Protein AF-A0A1Z3ML85-F1 (afdb_monomer_lite)

Secondary structure (DSSP, 8-state):
-PPEEEPTT-EEEEEEEEEEEEEEETTSS-EEEEEE--EEEESSHHHHHHHHHHHH-BTTB-EEEEEEEE-TT--GGGSTTGGG-TTEEEPP-

Structure (mmCIF, N/CA/C/O backbone):
data_AF-A0A1Z3ML85-F1
#
_entry.id   AF-A0A1Z3ML85-F1
#
loop_
_atom_site.group_PDB
_atom_site.id
_atom_site.type_symbol
_atom_site.label_atom_id
_atom_site.label_alt_id
_atom_site.label_comp_id
_atom_site.label_asym_id
_atom_site.label_entity_id
_atom_site.label_seq_id
_atom_site.pdbx_PDB_ins_code
_atom_site.Cartn_x
_atom_site.Cartn_y
_atom_site.Cartn_z
_atom_site.occupancy
_atom_site.B_iso_or_equiv
_atom_site.auth_seq_id
_atom_site.auth_comp_id
_atom_site.auth_asym_id
_atom_site.auth_atom_id
_atom_site.pdbx_PDB_model_num
ATOM 1 N N . MET A 1 1 ? 3.229 10.105 26.719 1.00 58.78 1 MET A N 1
ATOM 2 C CA . MET A 1 1 ? 3.160 10.055 25.240 1.00 58.78 1 MET A CA 1
ATOM 3 C C . MET A 1 1 ? 1.714 10.260 24.842 1.00 58.78 1 MET A C 1
ATOM 5 O O . MET A 1 1 ? 0.864 9.618 25.441 1.00 58.78 1 MET A O 1
ATOM 9 N N . THR A 1 2 ? 1.429 11.141 23.883 1.00 65.38 2 THR A N 1
ATOM 10 C CA . THR A 1 2 ? 0.067 11.299 23.351 1.00 65.38 2 THR A CA 1
ATOM 11 C C . THR A 1 2 ? -0.330 10.013 22.643 1.00 65.38 2 THR A C 1
ATOM 13 O O . THR A 1 2 ? 0.339 9.608 21.695 1.00 65.38 2 THR A O 1
ATOM 16 N N . LYS A 1 3 ? -1.395 9.364 23.110 1.00 72.50 3 LYS A N 1
ATOM 17 C CA . LYS A 1 3 ? -1.929 8.167 22.467 1.00 72.50 3 LYS A CA 1
ATOM 18 C C . LYS A 1 3 ? -2.627 8.583 21.170 1.00 72.50 3 LYS A C 1
ATOM 20 O O . LYS A 1 3 ? -3.394 9.542 21.146 1.00 72.50 3 LYS A O 1
ATOM 25 N N . LEU A 1 4 ? -2.324 7.897 20.080 1.00 78.31 4 LEU A N 1
ATOM 26 C CA . LEU A 1 4 ? -2.927 8.096 18.769 1.00 78.31 4 LEU A CA 1
ATOM 27 C C . LEU A 1 4 ? -3.956 7.001 18.509 1.00 78.31 4 LEU A C 1
ATOM 29 O O . LEU A 1 4 ? -3.764 5.842 18.895 1.00 78.31 4 LEU A O 1
ATOM 33 N N . SER A 1 5 ? -5.031 7.379 17.828 1.00 80.25 5 SER A N 1
ATOM 34 C CA . SER A 1 5 ? -6.029 6.462 17.291 1.00 80.25 5 SER A CA 1
ATOM 35 C C . SER A 1 5 ? -6.299 6.783 15.824 1.00 80.25 5 SER A C 1
ATOM 37 O O . SER A 1 5 ? -6.133 7.917 15.363 1.00 80.25 5 SER A O 1
ATOM 39 N N . LEU A 1 6 ? -6.704 5.761 15.074 1.00 81.56 6 LEU A N 1
ATOM 40 C CA . LEU A 1 6 ? -7.258 5.963 13.743 1.00 81.56 6 LEU A CA 1
ATOM 41 C C . LEU A 1 6 ? -8.665 6.552 13.874 1.00 81.56 6 LEU A C 1
ATOM 43 O O . LEU A 1 6 ? -9.420 6.175 14.773 1.00 81.56 6 LEU A O 1
ATOM 47 N N . LYS A 1 7 ? -9.015 7.467 12.969 1.00 83.88 7 LYS A N 1
ATOM 48 C CA . LYS A 1 7 ? -10.399 7.903 12.767 1.00 83.88 7 LYS A CA 1
ATOM 49 C C . LYS A 1 7 ? -11.281 6.693 12.479 1.00 83.88 7 LYS A C 1
ATOM 51 O O . LYS A 1 7 ? -10.835 5.715 11.878 1.00 83.88 7 LYS A O 1
ATOM 56 N N . GLU A 1 8 ? -12.545 6.789 12.871 1.00 83.25 8 GLU A N 1
ATOM 57 C CA . GLU A 1 8 ? -13.531 5.756 12.576 1.00 83.25 8 GLU A CA 1
ATOM 58 C C . GLU A 1 8 ? -13.561 5.440 11.072 1.00 83.25 8 GLU A C 1
ATOM 60 O O . GLU A 1 8 ? -13.471 6.332 10.224 1.00 83.25 8 GLU A O 1
ATOM 65 N N . GLY A 1 9 ? -13.614 4.147 10.750 1.00 86.12 9 GLY A N 1
ATOM 66 C CA . GLY A 1 9 ? -13.583 3.645 9.379 1.00 86.12 9 GLY A CA 1
ATOM 67 C C . GLY A 1 9 ? -12.195 3.571 8.733 1.00 86.12 9 GLY A C 1
ATOM 68 O O . GLY A 1 9 ? -12.087 2.961 7.676 1.00 86.12 9 GLY A O 1
ATOM 69 N N . PHE A 1 10 ? -11.133 4.128 9.332 1.00 88.94 10 PHE A N 1
ATOM 70 C CA . PHE A 1 10 ? -9.766 3.985 8.818 1.00 88.94 10 PHE A CA 1
ATOM 71 C C . PHE A 1 10 ? -9.061 2.754 9.391 1.00 88.94 10 PHE A C 1
ATOM 73 O O . PHE A 1 10 ? -9.134 2.460 10.582 1.00 88.94 10 PHE A O 1
ATOM 80 N N . CYS A 1 11 ? -8.301 2.083 8.530 1.00 90.06 11 CYS A N 1
ATOM 81 C CA . CYS A 1 11 ? -7.511 0.903 8.844 1.00 90.06 11 CYS A CA 1
ATOM 82 C C . CYS A 1 11 ? -6.103 1.020 8.254 1.00 90.06 11 CYS A C 1
ATOM 84 O O . CYS A 1 11 ? -5.875 1.763 7.298 1.00 90.06 11 CYS A O 1
ATOM 86 N N . ILE A 1 12 ? -5.166 0.236 8.789 1.00 90.75 12 ILE A N 1
ATOM 87 C CA . ILE A 1 12 ? -3.840 0.050 8.190 1.00 90.75 12 ILE A CA 1
ATOM 88 C C . ILE A 1 12 ? -3.908 -1.115 7.197 1.00 90.75 12 ILE A C 1
ATOM 90 O O . ILE A 1 12 ? -4.402 -2.196 7.526 1.00 90.75 12 ILE A O 1
ATOM 94 N N . TYR A 1 13 ? -3.362 -0.912 6.005 1.00 93.31 13 TYR A N 1
ATOM 95 C CA . TYR A 1 13 ? -3.161 -1.940 4.993 1.00 93.31 13 TYR A CA 1
ATOM 96 C C . TYR A 1 13 ? -1.666 -2.140 4.764 1.00 93.31 13 TYR A C 1
ATOM 98 O O . TYR A 1 13 ? -0.946 -1.173 4.514 1.00 93.31 13 TYR A O 1
ATOM 106 N N . PHE A 1 14 ? -1.202 -3.387 4.827 1.00 93.56 14 PHE A N 1
ATOM 107 C CA . PHE A 1 14 ? 0.111 -3.769 4.318 1.00 93.56 14 PHE A CA 1
ATOM 108 C C . PHE A 1 14 ? 0.003 -4.036 2.823 1.00 93.56 14 PHE A C 1
ATOM 110 O O . PHE A 1 14 ? -0.940 -4.693 2.378 1.00 93.56 14 PHE A O 1
ATOM 117 N N . ALA A 1 15 ? 0.972 -3.548 2.060 1.00 94.50 15 ALA A N 1
ATOM 118 C CA . ALA A 1 15 ? 1.030 -3.725 0.623 1.00 94.50 15 ALA A CA 1
ATOM 119 C C . ALA A 1 15 ? 2.314 -4.457 0.236 1.00 94.50 15 ALA A C 1
ATOM 121 O O . ALA A 1 15 ? 3.391 -4.128 0.724 1.00 94.50 15 ALA A O 1
ATOM 122 N N . GLN A 1 16 ? 2.210 -5.403 -0.689 1.00 96.00 16 GLN A N 1
ATOM 123 C CA . GLN A 1 16 ? 3.336 -5.861 -1.491 1.00 96.00 16 GLN A CA 1
ATOM 124 C C . GLN A 1 16 ? 3.222 -5.197 -2.861 1.00 96.00 16 GLN A C 1
ATOM 126 O O . GLN A 1 16 ? 2.258 -5.435 -3.587 1.00 96.00 16 GLN A O 1
ATOM 131 N N . VAL A 1 17 ? 4.194 -4.359 -3.214 1.00 95.25 17 VAL A N 1
ATOM 132 C CA . VAL A 1 17 ? 4.210 -3.632 -4.490 1.00 95.25 17 VAL A CA 1
ATOM 133 C C . VAL A 1 17 ? 5.301 -4.218 -5.365 1.00 95.25 17 VAL A C 1
ATOM 135 O O . VAL A 1 17 ? 6.472 -4.183 -4.986 1.00 95.25 17 VAL A O 1
ATOM 138 N N . LYS A 1 18 ? 4.918 -4.761 -6.522 1.00 95.94 18 LYS A N 1
ATOM 139 C CA . LYS A 1 18 ? 5.845 -5.306 -7.517 1.00 95.94 18 LYS A CA 1
ATOM 140 C C . LYS A 1 18 ? 5.993 -4.347 -8.686 1.00 95.94 18 LYS A C 1
ATOM 142 O O . LYS A 1 18 ? 4.995 -3.836 -9.201 1.00 95.94 18 LYS A O 1
ATOM 147 N N . PHE A 1 19 ? 7.230 -4.176 -9.129 1.00 95.00 19 PHE A N 1
ATOM 148 C CA . PHE A 1 19 ? 7.588 -3.359 -10.283 1.00 95.00 19 P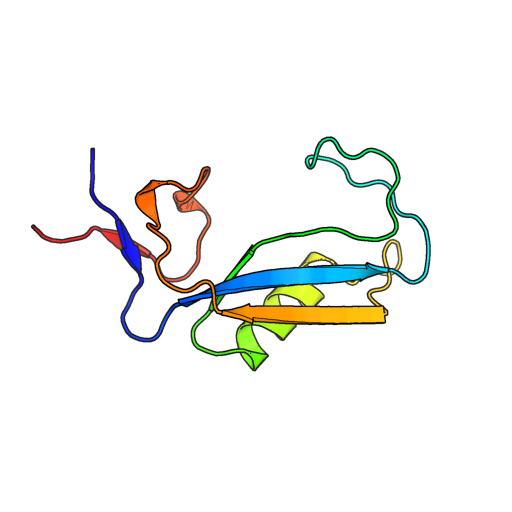HE A CA 1
ATOM 149 C C . PHE A 1 19 ? 7.900 -4.235 -11.496 1.00 95.00 19 PHE A C 1
ATOM 151 O O . PHE A 1 19 ? 8.235 -5.412 -11.350 1.00 95.00 19 PHE A O 1
ATOM 158 N N . ASP A 1 20 ? 7.783 -3.670 -12.695 1.00 94.62 20 ASP A N 1
ATOM 159 C CA . ASP A 1 20 ? 8.154 -4.360 -13.940 1.00 94.62 20 ASP A CA 1
ATOM 160 C C . ASP A 1 20 ? 9.667 -4.596 -14.074 1.00 94.62 20 ASP A C 1
ATOM 162 O O . ASP A 1 20 ? 10.097 -5.503 -14.785 1.00 94.62 20 ASP A O 1
ATOM 166 N N . ARG A 1 21 ? 10.471 -3.798 -13.367 1.00 92.25 21 ARG A N 1
ATOM 167 C CA . ARG A 1 21 ? 11.930 -3.860 -13.344 1.00 92.25 21 ARG A CA 1
ATOM 168 C C . ARG A 1 21 ? 12.480 -3.680 -11.937 1.00 92.25 21 ARG A C 1
ATOM 170 O O . ARG A 1 21 ? 11.791 -3.236 -11.022 1.00 92.25 21 ARG A O 1
ATOM 177 N N . THR A 1 22 ? 13.761 -3.981 -11.777 1.00 91.38 22 THR A N 1
ATOM 178 C CA . THR A 1 22 ? 14.496 -3.617 -10.568 1.00 91.38 22 THR A CA 1
ATOM 179 C C . THR A 1 22 ? 14.630 -2.097 -10.496 1.00 91.38 22 THR A C 1
ATOM 181 O O . THR A 1 22 ? 15.172 -1.473 -11.407 1.00 91.38 22 THR A O 1
ATOM 184 N N . ILE A 1 23 ? 14.143 -1.509 -9.409 1.00 88.19 23 ILE A N 1
ATOM 185 C CA . ILE A 1 23 ? 14.226 -0.081 -9.114 1.00 88.19 23 ILE A CA 1
ATOM 186 C C . ILE A 1 23 ? 15.216 0.167 -7.977 1.00 88.19 23 ILE A C 1
ATOM 188 O O . ILE A 1 23 ? 15.470 -0.715 -7.155 1.00 88.19 23 ILE A O 1
ATOM 192 N N . TYR A 1 24 ? 15.757 1.380 -7.902 1.00 83.00 24 TYR A N 1
ATOM 193 C CA . TYR A 1 24 ? 16.523 1.810 -6.737 1.00 83.00 24 TYR A CA 1
ATOM 194 C C . TYR A 1 24 ? 15.574 2.369 -5.671 1.00 83.00 24 TYR A C 1
ATOM 196 O O . TYR A 1 24 ? 14.883 3.360 -5.898 1.00 83.00 24 TYR A O 1
ATOM 204 N N . SER A 1 25 ? 15.515 1.729 -4.505 1.00 72.56 25 SER A N 1
ATOM 205 C CA . SER A 1 25 ? 14.626 2.114 -3.409 1.00 72.56 25 SER A CA 1
ATOM 206 C C . SER A 1 25 ? 15.348 3.040 -2.423 1.00 72.56 25 SER A C 1
ATOM 208 O O . SER A 1 25 ? 15.893 2.603 -1.406 1.00 72.56 25 SER A O 1
ATOM 210 N N . PHE A 1 26 ? 15.361 4.342 -2.726 1.00 59.47 26 PHE A N 1
ATOM 211 C CA . PHE A 1 26 ? 15.906 5.366 -1.826 1.00 59.47 26 PHE A CA 1
ATOM 212 C C . PHE A 1 26 ? 15.077 5.437 -0.528 1.00 59.47 26 PHE A C 1
ATOM 214 O O . PHE A 1 26 ? 13.850 5.500 -0.573 1.00 59.47 26 PHE A O 1
ATOM 221 N N . GLY A 1 27 ? 15.735 5.426 0.636 1.00 56.59 27 GLY A N 1
ATOM 222 C CA . GLY A 1 27 ? 15.088 5.608 1.946 1.00 56.59 27 GLY A CA 1
ATOM 223 C C . GLY A 1 27 ? 14.497 4.356 2.614 1.00 56.59 27 GLY A C 1
ATOM 224 O O . GLY A 1 27 ? 14.128 4.436 3.780 1.00 56.59 27 GLY A O 1
ATOM 225 N N . SER A 1 28 ? 14.447 3.197 1.943 1.00 62.56 28 SER A N 1
ATOM 226 C CA . SER A 1 28 ? 14.033 1.916 2.561 1.00 62.56 28 SER A CA 1
ATOM 227 C C . SER A 1 28 ? 15.204 1.059 3.062 1.00 62.56 28 SER A C 1
ATOM 229 O O . SER A 1 28 ? 14.990 0.066 3.752 1.00 62.56 28 SER A O 1
ATOM 231 N N . GLY A 1 29 ? 16.440 1.415 2.692 1.00 63.78 29 GLY A N 1
ATOM 232 C CA . GLY A 1 29 ? 17.650 0.649 3.013 1.00 63.78 29 GLY A CA 1
ATOM 233 C C . GLY A 1 29 ? 17.853 -0.612 2.163 1.00 63.78 29 GLY A C 1
ATOM 234 O O . GLY A 1 29 ? 18.801 -1.350 2.402 1.00 63.78 29 GLY A O 1
ATOM 235 N N . LEU A 1 30 ? 16.995 -0.861 1.166 1.00 72.50 30 LEU A N 1
ATOM 236 C CA . LEU A 1 30 ? 17.011 -2.100 0.377 1.00 72.50 30 LEU A CA 1
ATOM 237 C C . LEU A 1 30 ? 17.899 -2.048 -0.876 1.00 72.50 30 LEU A C 1
ATOM 239 O O . LEU A 1 30 ? 18.091 -3.069 -1.529 1.00 72.50 30 LEU A O 1
ATOM 243 N N . GLY A 1 31 ? 18.430 -0.878 -1.242 1.00 83.38 31 GLY A N 1
ATOM 244 C CA . GLY A 1 31 ? 19.199 -0.717 -2.476 1.00 83.38 31 GLY A CA 1
ATOM 245 C C . GLY A 1 31 ? 18.342 -0.995 -3.715 1.00 83.38 31 GLY A C 1
ATOM 246 O O . GLY A 1 31 ? 17.300 -0.366 -3.903 1.00 83.38 31 GLY A O 1
ATOM 247 N N . TYR A 1 32 ? 18.783 -1.916 -4.570 1.00 88.94 32 TYR A N 1
ATOM 248 C CA . TYR A 1 32 ? 18.059 -2.311 -5.779 1.00 88.94 32 TYR A CA 1
ATOM 249 C C . TYR A 1 32 ? 17.072 -3.446 -5.493 1.00 88.94 32 TYR A C 1
ATOM 251 O O . TYR A 1 32 ? 17.457 -4.498 -4.991 1.00 88.94 32 TYR A O 1
ATOM 259 N N . THR A 1 33 ? 15.803 -3.258 -5.848 1.00 91.69 33 THR A N 1
ATOM 260 C CA . THR A 1 33 ? 14.745 -4.250 -5.615 1.00 91.69 33 THR A CA 1
ATOM 261 C C . THR A 1 33 ? 13.663 -4.195 -6.691 1.00 91.69 33 THR A C 1
ATOM 263 O O . THR A 1 33 ? 13.405 -3.147 -7.271 1.00 91.69 33 THR A O 1
ATOM 266 N N . SER A 1 34 ? 12.993 -5.316 -6.947 1.00 92.50 34 SER A N 1
ATOM 267 C CA . SER A 1 34 ? 11.780 -5.386 -7.778 1.00 92.50 34 SER A CA 1
ATOM 268 C C . SER A 1 34 ? 10.492 -5.413 -6.948 1.00 92.50 34 SER A C 1
ATOM 270 O O . SER A 1 34 ? 9.392 -5.457 -7.500 1.00 92.50 34 SER A O 1
ATOM 272 N N . THR A 1 35 ? 10.596 -5.436 -5.614 1.00 93.00 35 THR A N 1
ATOM 273 C CA . THR A 1 35 ? 9.447 -5.504 -4.702 1.00 93.00 35 THR A CA 1
ATOM 274 C C . THR A 1 35 ? 9.698 -4.704 -3.426 1.00 93.00 35 THR A C 1
ATOM 276 O O . THR A 1 35 ? 10.770 -4.794 -2.827 1.00 93.00 35 THR A O 1
ATOM 279 N N . ILE A 1 36 ? 8.694 -3.952 -2.977 1.00 91.88 36 ILE A N 1
ATOM 280 C CA . ILE A 1 36 ? 8.707 -3.247 -1.686 1.00 91.88 36 ILE A CA 1
ATOM 281 C C . ILE A 1 36 ? 7.477 -3.612 -0.850 1.00 91.88 36 ILE A C 1
ATOM 283 O O . ILE A 1 36 ? 6.459 -4.049 -1.390 1.00 91.88 36 ILE A O 1
ATOM 287 N N . TYR A 1 37 ? 7.578 -3.396 0.464 1.00 91.31 37 TYR A N 1
ATOM 288 C CA . TYR A 1 37 ? 6.551 -3.774 1.443 1.00 91.31 37 TYR A CA 1
ATOM 289 C C . TYR A 1 37 ? 6.066 -2.580 2.287 1.00 91.31 37 TYR A C 1
ATOM 291 O O . TYR A 1 37 ? 6.321 -2.533 3.493 1.00 91.31 37 TYR A O 1
ATOM 299 N N . PRO A 1 38 ? 5.443 -1.554 1.679 1.00 88.94 38 PRO A N 1
ATOM 300 C CA . PRO A 1 38 ? 4.946 -0.406 2.420 1.00 88.94 38 PRO A CA 1
ATOM 301 C C . PRO A 1 38 ? 3.650 -0.734 3.168 1.00 88.94 38 PRO A C 1
ATOM 303 O O . PRO A 1 38 ? 2.984 -1.740 2.925 1.00 88.94 38 PRO A O 1
ATOM 306 N N . TYR A 1 39 ? 3.256 0.173 4.053 1.00 89.44 39 TYR A N 1
ATOM 307 C CA . TYR A 1 39 ? 1.918 0.204 4.626 1.00 89.44 39 TYR A CA 1
ATOM 308 C C . TYR A 1 39 ? 1.252 1.549 4.322 1.00 89.44 39 TYR A C 1
ATOM 310 O O . TYR A 1 39 ? 1.926 2.542 4.034 1.00 89.44 39 TYR A O 1
ATOM 318 N N . VAL A 1 40 ? -0.077 1.583 4.383 1.00 89.44 40 VAL A N 1
ATOM 319 C CA . VAL A 1 40 ? -0.879 2.794 4.181 1.00 89.44 40 VAL A CA 1
ATOM 320 C C . VAL A 1 40 ? -2.104 2.785 5.088 1.00 89.44 40 VAL A C 1
ATOM 322 O O . VAL A 1 40 ? -2.651 1.729 5.395 1.00 89.44 40 VAL A O 1
ATOM 325 N N . VAL A 1 41 ? -2.541 3.967 5.515 1.00 90.38 41 VAL A N 1
ATOM 326 C CA . VAL A 1 41 ? -3.787 4.154 6.262 1.00 90.38 41 VAL A CA 1
ATOM 327 C C . VAL A 1 41 ? -4.880 4.597 5.291 1.00 90.38 41 VAL A C 1
ATOM 329 O O . VAL A 1 41 ? -4.717 5.595 4.590 1.00 90.38 41 VAL A O 1
ATOM 332 N N . ALA A 1 42 ? -5.986 3.857 5.225 1.00 91.62 42 ALA A N 1
ATOM 333 C CA . ALA A 1 42 ? -7.103 4.146 4.327 1.00 91.62 42 ALA A CA 1
ATOM 334 C C . ALA A 1 42 ? -8.427 3.625 4.897 1.00 91.62 42 ALA A C 1
ATOM 336 O O . ALA A 1 42 ? -8.439 2.747 5.756 1.00 91.62 42 ALA A O 1
ATOM 337 N N . ASN A 1 43 ? -9.548 4.142 4.398 1.00 92.25 43 ASN A N 1
ATOM 338 C CA . ASN A 1 4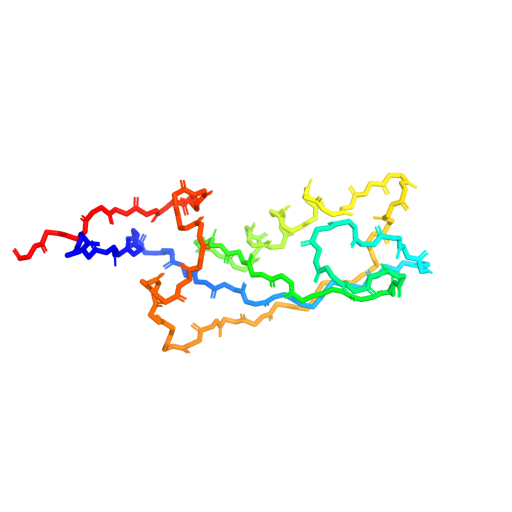3 ? -10.888 3.709 4.803 1.00 92.25 43 ASN A CA 1
ATOM 339 C C . ASN A 1 43 ? -11.491 2.601 3.919 1.00 92.25 43 ASN A C 1
ATOM 341 O O . ASN A 1 43 ? -12.595 2.133 4.176 1.00 92.25 43 ASN A O 1
ATOM 345 N N . SER A 1 44 ? -10.774 2.165 2.882 1.00 94.62 44 SER A N 1
ATOM 346 C CA . SER A 1 44 ? -11.146 1.026 2.041 1.00 94.62 44 SER A CA 1
ATOM 347 C C . SER A 1 44 ? -9.920 0.449 1.333 1.00 94.62 44 SER A C 1
ATOM 349 O O . SER A 1 44 ? -8.904 1.135 1.182 1.00 94.62 44 SER A O 1
ATOM 351 N N . THR A 1 45 ? -10.025 -0.800 0.873 1.00 95.06 45 THR A N 1
ATOM 352 C CA . THR A 1 45 ? -8.986 -1.457 0.064 1.00 95.06 45 THR A CA 1
ATOM 353 C C . THR A 1 45 ? -8.725 -0.694 -1.236 1.00 95.06 45 THR A C 1
ATOM 355 O O . THR A 1 45 ? -7.571 -0.429 -1.557 1.00 95.06 45 THR A O 1
ATOM 358 N N . ASP A 1 46 ? -9.773 -0.244 -1.933 1.00 96.19 46 ASP A N 1
ATOM 359 C CA . ASP A 1 46 ? -9.633 0.525 -3.180 1.00 96.19 46 ASP A CA 1
ATOM 360 C C . ASP A 1 46 ? -8.876 1.834 -2.950 1.00 96.19 46 ASP A C 1
ATOM 362 O O . ASP A 1 46 ? -8.000 2.216 -3.729 1.00 96.19 46 ASP A O 1
ATOM 366 N N . LYS A 1 47 ? -9.173 2.525 -1.840 1.00 95.19 47 LYS A N 1
ATOM 367 C CA . LYS A 1 47 ? -8.473 3.761 -1.499 1.00 95.19 47 LYS A CA 1
ATOM 368 C C . LYS A 1 47 ? -7.018 3.491 -1.125 1.00 95.19 47 LYS A C 1
ATOM 370 O O . LYS A 1 47 ? -6.152 4.277 -1.505 1.00 95.19 47 LYS A O 1
ATOM 375 N N . ALA A 1 48 ? -6.742 2.393 -0.422 1.00 95.00 48 ALA A N 1
ATOM 376 C CA . ALA A 1 48 ? -5.380 1.959 -0.136 1.00 95.00 48 ALA A CA 1
ATOM 377 C C . ALA A 1 48 ? -4.600 1.693 -1.432 1.00 95.00 48 ALA A C 1
ATOM 379 O O . ALA A 1 48 ? -3.488 2.199 -1.573 1.00 95.00 48 ALA A O 1
ATOM 380 N N . GLU A 1 49 ? -5.184 0.984 -2.405 1.00 96.62 49 GLU A N 1
ATOM 381 C CA . GLU A 1 49 ? -4.522 0.717 -3.687 1.00 96.62 49 GLU A CA 1
ATOM 382 C C . GLU A 1 49 ? -4.227 2.017 -4.439 1.00 96.62 49 GLU A C 1
ATOM 384 O O . GLU A 1 49 ? -3.096 2.228 -4.875 1.00 96.62 49 GLU A O 1
ATOM 389 N N . GLN A 1 50 ? -5.205 2.924 -4.529 1.00 96.19 50 GLN A N 1
ATOM 390 C CA . GLN A 1 50 ? -5.022 4.234 -5.161 1.00 96.19 50 GLN A CA 1
ATOM 391 C C . GLN A 1 50 ? -3.879 5.030 -4.524 1.00 96.19 50 GLN A C 1
ATOM 393 O O . GLN A 1 50 ? -3.066 5.609 -5.241 1.00 96.19 50 GLN A O 1
ATOM 398 N N . LEU A 1 51 ? -3.799 5.060 -3.190 1.00 94.19 51 LEU A N 1
ATOM 399 C CA . LEU A 1 51 ? -2.743 5.776 -2.470 1.00 94.19 51 LEU A CA 1
ATOM 400 C C . LEU A 1 51 ? -1.363 5.149 -2.707 1.00 94.19 51 LEU A C 1
ATOM 402 O O . LEU A 1 51 ? -0.385 5.874 -2.877 1.00 94.19 51 LEU A O 1
ATOM 406 N N . ILE A 1 52 ? -1.279 3.816 -2.752 1.00 93.69 52 ILE A N 1
ATOM 407 C CA . ILE A 1 52 ? -0.036 3.103 -3.065 1.00 93.69 52 ILE A CA 1
ATOM 408 C C . ILE A 1 52 ? 0.390 3.369 -4.514 1.00 93.69 52 ILE A C 1
ATOM 410 O O . ILE A 1 52 ? 1.547 3.719 -4.739 1.00 93.69 52 ILE A O 1
ATOM 414 N N . ARG A 1 53 ? -0.526 3.276 -5.488 1.00 95.12 53 ARG A N 1
ATOM 415 C CA . ARG A 1 53 ? -0.227 3.597 -6.895 1.00 95.12 53 ARG A CA 1
ATOM 416 C C . ARG A 1 53 ? 0.240 5.033 -7.051 1.00 95.12 53 ARG A C 1
ATOM 418 O O . ARG A 1 53 ? 1.301 5.250 -7.612 1.00 95.12 53 ARG A O 1
ATOM 425 N N . ALA A 1 54 ? -0.484 5.995 -6.484 1.00 93.38 54 ALA A N 1
ATOM 426 C CA . ALA A 1 54 ? -0.121 7.409 -6.569 1.00 93.38 54 ALA A CA 1
ATOM 427 C C . ALA A 1 54 ? 1.274 7.713 -5.996 1.00 93.38 54 ALA A C 1
ATOM 429 O O . ALA A 1 54 ? 1.909 8.678 -6.410 1.00 93.38 54 ALA A O 1
ATOM 430 N N . LYS A 1 55 ? 1.747 6.908 -5.036 1.00 90.38 55 LYS A N 1
ATOM 431 C CA . LYS A 1 55 ? 3.056 7.089 -4.403 1.00 90.38 55 LYS A CA 1
ATOM 432 C C . LYS A 1 55 ? 4.204 6.421 -5.161 1.00 90.38 55 LYS A C 1
ATOM 434 O O . LYS A 1 55 ? 5.315 6.940 -5.116 1.00 90.38 55 LYS A O 1
ATOM 439 N N . TYR A 1 56 ? 3.967 5.261 -5.773 1.00 91.12 56 TYR A N 1
ATOM 440 C CA . TYR A 1 56 ? 5.042 4.409 -6.294 1.00 91.12 56 TYR A CA 1
ATOM 441 C C . TYR A 1 56 ? 5.008 4.187 -7.803 1.00 91.12 56 TYR A C 1
ATOM 443 O O . TYR A 1 56 ? 6.030 3.791 -8.352 1.00 91.12 56 TYR A O 1
ATOM 451 N N . ASP A 1 57 ? 3.873 4.404 -8.464 1.00 93.19 57 ASP A N 1
ATOM 452 C CA . ASP A 1 57 ? 3.747 4.223 -9.907 1.00 93.19 57 ASP A CA 1
ATOM 453 C C . ASP A 1 57 ? 4.177 5.507 -10.625 1.00 93.19 57 ASP A C 1
ATOM 455 O O . ASP A 1 57 ? 3.503 6.536 -10.553 1.00 93.19 57 ASP A O 1
ATOM 459 N N . SER A 1 58 ? 5.333 5.458 -11.283 1.00 90.44 58 SER A N 1
ATOM 460 C CA . SER A 1 58 ? 5.902 6.574 -12.045 1.00 90.44 58 SER A CA 1
ATOM 461 C C . SER A 1 58 ? 6.592 6.063 -13.317 1.00 90.44 58 SER A C 1
ATOM 463 O O . SER A 1 58 ? 6.824 4.857 -13.447 1.00 90.44 58 SER A O 1
ATOM 465 N N . PRO A 1 59 ? 6.969 6.946 -14.264 1.00 89.25 59 PRO A N 1
ATOM 466 C CA . PRO A 1 59 ? 7.755 6.551 -15.436 1.00 89.25 59 PRO A CA 1
ATOM 467 C C . PRO A 1 59 ? 9.063 5.815 -15.089 1.00 89.25 59 PRO A C 1
ATOM 469 O O . PRO A 1 59 ? 9.544 4.982 -15.857 1.00 89.25 59 PRO A O 1
ATOM 472 N N . GLU A 1 60 ? 9.643 6.101 -13.923 1.00 86.75 60 GLU A N 1
ATOM 473 C CA . GLU A 1 60 ? 10.872 5.491 -13.423 1.00 86.75 60 GLU A CA 1
ATOM 474 C C . GLU A 1 60 ? 10.628 4.173 -12.666 1.00 86.75 60 GLU A C 1
ATOM 476 O O . GLU A 1 60 ? 11.529 3.327 -12.610 1.00 86.75 60 GLU A O 1
ATOM 481 N N . SER A 1 61 ? 9.430 3.965 -12.121 1.00 88.56 61 SER A N 1
ATOM 482 C CA . SER A 1 61 ? 9.055 2.784 -11.339 1.00 88.56 61 SER A CA 1
ATOM 483 C C . SER A 1 61 ? 7.625 2.342 -11.644 1.00 88.56 61 SER A C 1
ATOM 485 O O . SER A 1 61 ? 6.698 2.605 -10.882 1.00 88.56 61 SER A O 1
ATOM 487 N N . ARG A 1 62 ? 7.431 1.633 -12.758 1.00 94.25 62 ARG A N 1
ATOM 488 C CA . ARG A 1 62 ? 6.104 1.157 -13.157 1.00 94.25 62 ARG A CA 1
ATOM 489 C C . ARG A 1 62 ? 5.624 0.026 -12.247 1.00 94.25 62 ARG A C 1
ATOM 491 O O . ARG A 1 62 ? 6.261 -1.026 -12.157 1.00 94.25 62 ARG A O 1
ATOM 498 N N . VAL A 1 63 ? 4.466 0.208 -11.618 1.00 95.06 63 VAL A N 1
ATOM 499 C CA . VAL A 1 63 ? 3.857 -0.787 -10.724 1.00 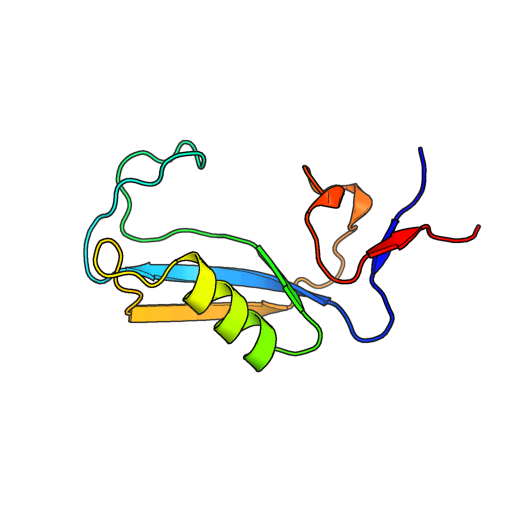95.06 63 VAL A CA 1
ATOM 500 C C . VAL A 1 63 ? 3.013 -1.781 -11.519 1.00 95.06 63 VAL A C 1
ATOM 502 O O . VAL A 1 63 ? 1.999 -1.428 -12.120 1.00 95.06 63 VAL A O 1
ATOM 505 N N . VAL A 1 64 ? 3.378 -3.064 -11.470 1.00 96.81 64 VAL A N 1
ATOM 506 C CA . VAL A 1 64 ? 2.646 -4.135 -12.177 1.00 96.81 64 VAL A CA 1
ATOM 507 C C . VAL A 1 64 ? 1.610 -4.824 -11.306 1.00 96.81 64 VAL A C 1
ATOM 509 O O . VAL A 1 64 ? 0.600 -5.306 -11.814 1.00 96.81 64 VAL A O 1
ATOM 512 N N . ARG A 1 65 ? 1.845 -4.887 -9.994 1.00 97.12 65 ARG A N 1
ATOM 513 C CA . ARG A 1 65 ? 0.952 -5.579 -9.064 1.00 97.12 65 ARG A CA 1
ATOM 514 C C . ARG A 1 65 ? 1.034 -4.970 -7.676 1.00 97.12 65 ARG A C 1
ATOM 516 O O . ARG A 1 65 ? 2.123 -4.654 -7.200 1.00 97.12 65 ARG A O 1
ATOM 523 N N . ILE A 1 66 ? -0.126 -4.858 -7.040 1.00 97.62 66 ILE A N 1
ATOM 524 C CA . ILE A 1 66 ? -0.265 -4.496 -5.635 1.00 97.62 66 ILE A CA 1
ATOM 525 C C . ILE A 1 66 ? -1.114 -5.576 -4.981 1.00 97.62 66 ILE A C 1
ATOM 527 O O . ILE A 1 66 ? -2.250 -5.796 -5.386 1.00 97.62 66 ILE A O 1
ATOM 531 N N . ASP A 1 67 ? -0.557 -6.243 -3.979 1.00 97.56 67 ASP A N 1
ATOM 532 C CA . ASP A 1 67 ? -1.305 -7.14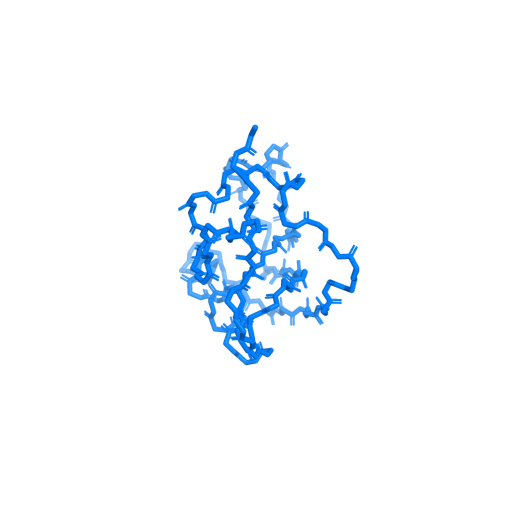9 -3.116 1.00 97.56 67 ASP A CA 1
ATOM 533 C C . ASP A 1 67 ? -1.498 -6.468 -1.761 1.00 97.56 67 ASP A C 1
ATOM 535 O O . ASP A 1 67 ? -0.524 -6.140 -1.081 1.00 97.56 67 ASP A O 1
ATOM 539 N N . LEU A 1 68 ? -2.753 -6.226 -1.380 1.00 96.75 68 LEU A N 1
ATOM 540 C CA . LEU A 1 68 ? -3.106 -5.585 -0.115 1.00 96.75 68 LEU A CA 1
ATOM 541 C C . LEU A 1 68 ? -3.597 -6.612 0.897 1.00 96.75 68 LEU A C 1
ATOM 543 O O . LEU A 1 68 ? -4.390 -7.497 0.583 1.00 96.75 68 LEU A O 1
ATOM 547 N N . SER A 1 69 ? -3.185 -6.435 2.146 1.00 95.44 69 SER A N 1
ATOM 548 C CA . SER A 1 69 ? -3.739 -7.160 3.282 1.00 95.44 69 SER A CA 1
ATOM 549 C C . SER A 1 69 ? -4.096 -6.194 4.402 1.00 95.44 69 SER A C 1
ATOM 551 O O . SER A 1 69 ? -3.339 -5.283 4.739 1.00 95.44 69 SER A O 1
ATOM 553 N N . LEU A 1 70 ? -5.280 -6.389 4.979 1.00 92.88 70 LEU A N 1
ATOM 554 C CA . LEU A 1 70 ? -5.709 -5.637 6.149 1.00 92.88 70 LEU A CA 1
ATOM 555 C C . LEU A 1 70 ? -4.843 -6.042 7.344 1.00 92.88 70 LEU A C 1
ATOM 557 O O . LEU A 1 70 ? -4.815 -7.214 7.732 1.00 92.88 70 LEU A O 1
ATOM 561 N N . ALA A 1 71 ? -4.175 -5.071 7.955 1.00 89.19 71 ALA A N 1
ATOM 562 C CA . ALA A 1 71 ? -3.316 -5.307 9.098 1.00 89.19 71 ALA A CA 1
ATOM 563 C C . ALA A 1 71 ? -4.164 -5.444 10.372 1.00 89.19 71 ALA A C 1
ATOM 565 O O . ALA A 1 71 ? -4.475 -4.472 11.063 1.00 89.19 71 ALA A O 1
ATOM 566 N N . ARG A 1 72 ? -4.584 -6.676 10.672 1.00 82.31 72 ARG A N 1
ATOM 567 C CA . ARG A 1 72 ? -5.374 -6.975 11.872 1.00 82.31 72 ARG A CA 1
ATOM 568 C C . ARG A 1 72 ? -4.501 -6.794 13.120 1.00 82.31 72 ARG A C 1
ATOM 570 O O . ARG A 1 72 ? -3.338 -7.195 13.131 1.00 82.31 72 ARG A O 1
ATOM 577 N N . ASN A 1 73 ? -5.076 -6.207 14.170 1.00 80.38 73 ASN A N 1
ATOM 578 C CA . ASN A 1 73 ? -4.462 -6.072 15.499 1.00 80.38 73 ASN A CA 1
ATOM 579 C C . ASN A 1 73 ? -3.168 -5.239 15.554 1.00 80.38 73 ASN A C 1
ATOM 581 O O . ASN A 1 73 ? -2.285 -5.520 16.361 1.00 80.38 73 ASN A O 1
ATOM 585 N N . GLN A 1 74 ? -3.039 -4.216 14.709 1.00 82.25 74 GLN A N 1
ATOM 586 C CA . GLN A 1 74 ? -1.896 -3.305 14.773 1.00 82.25 74 GLN A CA 1
ATOM 587 C C . GLN A 1 74 ? -2.140 -2.148 15.743 1.00 82.25 74 GLN A C 1
ATOM 589 O O . GLN A 1 74 ? -3.190 -1.506 15.716 1.00 82.25 74 GLN A O 1
ATOM 594 N N . ASN A 1 75 ? -1.138 -1.848 16.571 1.00 81.69 75 ASN A N 1
ATOM 595 C CA . ASN A 1 75 ? -1.118 -0.643 17.390 1.00 81.69 75 ASN A CA 1
ATOM 596 C C . ASN A 1 75 ? -0.457 0.496 16.607 1.00 81.69 75 ASN A C 1
ATOM 598 O O . ASN A 1 75 ? 0.752 0.483 16.389 1.00 81.69 75 ASN A O 1
ATOM 602 N N . ILE A 1 76 ? -1.239 1.509 16.227 1.00 79.44 76 ILE A N 1
ATOM 603 C CA . ILE A 1 76 ? -0.752 2.662 15.456 1.00 79.44 76 ILE A CA 1
ATOM 604 C C . ILE A 1 76 ? 0.391 3.418 16.153 1.00 79.44 76 ILE A C 1
ATOM 606 O O . ILE A 1 76 ? 1.249 3.993 15.494 1.00 79.44 76 ILE A O 1
ATOM 610 N N . ASN A 1 77 ? 0.452 3.357 17.485 1.00 80.12 77 ASN A N 1
ATOM 611 C CA . ASN A 1 77 ? 1.485 4.011 18.289 1.00 80.12 77 ASN A CA 1
ATOM 612 C C . ASN A 1 77 ? 2.861 3.333 18.182 1.00 80.12 77 ASN A C 1
ATOM 614 O O . ASN A 1 77 ? 3.847 3.888 18.652 1.00 80.12 77 ASN A O 1
ATOM 618 N N . SER A 1 78 ? 2.935 2.135 17.594 1.00 81.00 78 SER A N 1
ATOM 619 C CA . SER A 1 78 ? 4.188 1.407 17.361 1.00 81.00 78 SER A CA 1
ATOM 620 C C . SER A 1 78 ? 4.855 1.766 16.027 1.00 81.00 78 SER A C 1
ATOM 622 O O . SER A 1 78 ? 5.939 1.265 15.737 1.00 81.00 78 SER A O 1
ATOM 624 N N . TYR A 1 79 ? 4.221 2.612 15.209 1.00 77.62 79 TYR A N 1
ATOM 625 C CA . TYR A 1 79 ? 4.742 3.026 13.911 1.00 77.62 79 TYR A CA 1
ATOM 626 C C . TYR A 1 79 ? 5.605 4.286 14.037 1.00 77.62 79 TYR A C 1
ATOM 628 O O . TYR A 1 79 ? 5.332 5.178 14.840 1.00 77.62 79 TYR A O 1
ATOM 636 N N . ILE A 1 80 ? 6.653 4.364 13.216 1.00 68.81 80 ILE A N 1
ATOM 637 C CA . ILE A 1 80 ? 7.504 5.554 13.094 1.00 68.81 80 ILE A CA 1
ATOM 638 C C . ILE A 1 80 ? 6.830 6.544 12.132 1.00 68.81 80 ILE A C 1
ATOM 640 O O . ILE A 1 80 ? 6.171 6.122 11.182 1.00 68.81 80 ILE A O 1
ATOM 644 N N . ALA A 1 81 ? 7.021 7.847 12.363 1.00 68.88 81 ALA A N 1
ATOM 645 C CA . ALA A 1 81 ? 6.528 8.938 11.514 1.00 68.88 81 ALA A CA 1
ATOM 646 C C . ALA A 1 81 ? 4.993 8.994 11.361 1.00 68.88 81 ALA A C 1
ATOM 648 O O . ALA 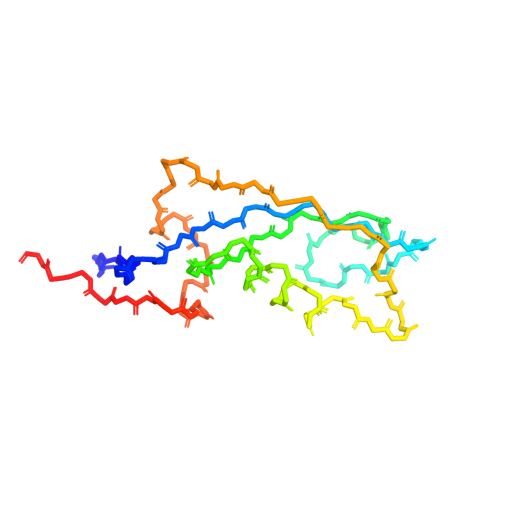A 1 81 ? 4.461 9.303 10.287 1.00 68.88 81 ALA A O 1
ATOM 649 N N . THR A 1 82 ? 4.271 8.681 12.444 1.00 65.88 82 THR A N 1
ATOM 650 C CA . THR A 1 82 ? 2.800 8.678 12.480 1.00 65.88 82 THR A CA 1
ATOM 651 C C . THR A 1 82 ? 2.205 10.025 12.079 1.00 65.88 82 THR A C 1
ATOM 653 O O . THR A 1 82 ? 1.176 10.048 11.421 1.00 65.88 82 THR A O 1
ATOM 656 N N . GLU A 1 83 ? 2.873 11.146 12.341 1.00 63.69 83 GLU A N 1
ATOM 657 C CA . GLU A 1 83 ? 2.464 12.497 11.937 1.00 63.69 83 GLU A CA 1
ATOM 658 C C . GLU A 1 83 ? 2.175 12.667 10.434 1.00 63.69 83 GLU A C 1
ATOM 660 O O . GLU A 1 83 ? 1.465 13.593 10.046 1.00 63.69 83 GLU A O 1
ATOM 665 N N . THR A 1 84 ? 2.684 11.768 9.588 1.00 66.44 84 THR A N 1
ATOM 666 C CA . THR A 1 84 ? 2.456 11.786 8.135 1.00 66.44 84 THR A CA 1
ATOM 667 C C . THR A 1 84 ? 1.194 11.040 7.695 1.00 66.44 84 THR A C 1
ATOM 669 O O . THR A 1 84 ? 0.822 11.098 6.520 1.00 66.44 84 THR A O 1
ATOM 672 N N . PHE A 1 85 ? 0.514 10.325 8.598 1.00 69.44 85 PHE A N 1
ATOM 673 C CA . PHE A 1 85 ? -0.633 9.506 8.218 1.00 69.44 85 PHE A CA 1
ATOM 674 C C . PHE A 1 85 ? -1.917 10.323 8.134 1.00 69.44 85 PHE A C 1
ATOM 676 O O . PHE A 1 85 ? -2.357 10.978 9.082 1.00 69.44 85 PHE A O 1
ATOM 683 N N . LEU A 1 86 ? -2.588 10.186 6.992 1.00 62.59 86 LEU A N 1
ATOM 684 C CA . LEU A 1 86 ? -3.962 10.631 6.833 1.00 62.59 86 LEU A CA 1
ATOM 685 C C . LEU A 1 86 ? -4.868 9.813 7.763 1.00 62.59 86 LEU A C 1
ATOM 687 O O . LEU A 1 86 ? -4.794 8.589 7.801 1.00 62.59 86 LEU A O 1
ATOM 691 N N . GLY A 1 87 ? -5.752 10.495 8.492 1.00 61.41 87 GLY A N 1
ATOM 692 C CA . GLY A 1 87 ? -6.773 9.829 9.302 1.00 61.41 87 GLY A CA 1
ATOM 693 C C . GLY A 1 87 ? -6.389 9.538 10.753 1.00 61.41 87 GLY A C 1
ATOM 694 O O . GLY A 1 87 ? -7.079 8.753 11.394 1.00 61.41 87 GLY A O 1
ATOM 695 N N . LEU A 1 88 ? -5.347 10.169 11.298 1.00 65.38 88 LEU A N 1
ATOM 696 C CA . LEU A 1 88 ? -5.073 10.119 12.737 1.00 65.38 88 LEU A CA 1
ATOM 697 C C . LEU A 1 88 ? -5.867 11.160 13.519 1.00 65.38 88 LEU A C 1
ATOM 699 O O . LEU A 1 88 ? -6.046 12.292 13.067 1.00 65.38 88 LEU A O 1
ATOM 703 N N . ASN A 1 89 ? -6.268 10.775 14.727 1.00 62.06 89 ASN A N 1
ATOM 704 C CA . ASN A 1 89 ? -6.732 11.668 15.777 1.00 62.06 89 ASN A CA 1
ATOM 705 C C . ASN A 1 89 ? -5.834 11.517 17.013 1.00 62.06 89 ASN A C 1
ATOM 707 O O . ASN A 1 89 ? -5.281 10.444 17.275 1.00 62.06 89 ASN A O 1
ATOM 711 N N . LYS A 1 90 ? -5.731 12.587 17.813 1.00 61.03 90 LYS A N 1
ATOM 712 C CA . LYS A 1 90 ? -5.304 12.434 19.209 1.00 61.03 90 LYS A CA 1
ATOM 713 C C . LYS A 1 90 ? -6.373 11.593 19.901 1.00 61.03 90 LYS A C 1
ATOM 715 O O . LYS A 1 90 ? -7.549 11.950 19.835 1.0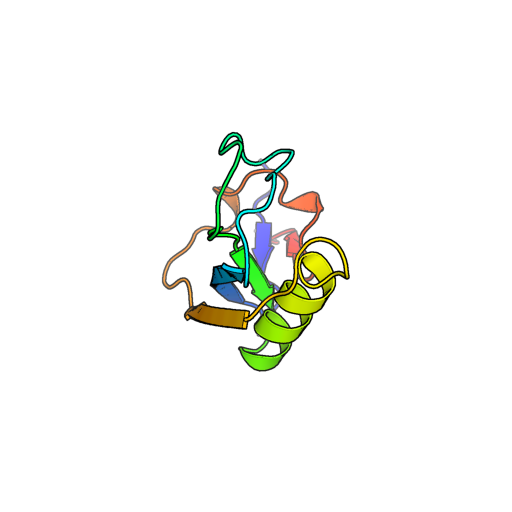0 61.03 90 LYS A O 1
ATOM 720 N N . ALA A 1 91 ? -5.983 10.483 20.515 1.00 55.84 91 ALA A N 1
ATOM 721 C CA . ALA A 1 91 ? -6.905 9.744 21.355 1.00 55.84 91 ALA A CA 1
ATOM 722 C C . ALA A 1 91 ? -7.245 10.636 22.556 1.00 55.84 91 ALA A C 1
ATOM 724 O O . ALA A 1 91 ? -6.346 11.173 23.206 1.00 55.84 91 ALA A O 1
ATOM 725 N N . ILE A 1 92 ? -8.537 10.838 22.792 1.00 54.19 92 ILE A N 1
ATOM 726 C CA . ILE A 1 92 ? -9.031 11.406 24.043 1.00 54.19 92 ILE A CA 1
ATOM 727 C C . ILE A 1 92 ? -9.015 10.235 25.031 1.00 54.19 92 ILE A C 1
ATOM 729 O O . ILE A 1 92 ? -9.545 9.172 24.697 1.00 54.19 92 ILE A O 1
ATOM 733 N N . GLU A 1 93 ? -8.304 10.389 26.150 1.00 50.69 93 GLU A N 1
ATOM 734 C CA . GLU A 1 93 ? -8.335 9.414 27.253 1.00 50.69 93 GLU A CA 1
ATOM 735 C C . GLU A 1 93 ? -9.718 9.349 27.901 1.00 50.69 93 GLU A C 1
ATOM 737 O O . GLU A 1 93 ? -10.344 10.422 28.064 1.00 50.69 93 GLU A O 1
#

Sequence (93 aa):
MTKLSLKEGFCIYFAQVKFDRTIYSFGSGLGYTSTIYPYVVANSTDKAEQLIRAKYDSPESRVVRIDLSLARNQNINSYIATETFLGLNKAIE

Organism: Alcaligenes faecalis (NCBI:txid511)

Foldseek 3Di:
DQAKDFAPLKFKKKKKWFFPAFAQDPPPPPGTDRIDIDMAIDNDPVVRVVVVCVVADDPRTHTDDMDIDTDPPDRLVPDPPSVPHDGMDRDDD

Radius of gyration: 14.4 Å; chains: 1; bounding box: 33×20×43 Å

pLDDT: mean 83.7, std 12.84, range [50.69, 97.62]